Protein AF-A0A7Y0SIU8-F1 (afdb_monomer_lite)

Organism: Vibrio parahaemolyticus (NCBI:txid670)

Radius of gyration: 14.56 Å; chains: 1; bounding box: 32×33×35 Å

Secondary structure (DSSP, 8-state):
-HHHHT--GGG----SSHHHHHHHHHHHHHHHHTTT--EEEEETTS-HHHHHHHHHHHHTT-EEEEEPPPTTS---GGGG-

InterPro domains:
  IPR000192 Aminotransferase class V domain [PF00266] (1-80)
  IPR015421 Pyridoxal phosphate-dependent transferase, major domain [G3DSA:3.40.640.10] (1-81)
  IPR015424 Pyridoxal phosphate-dependent transferase [SSF53383] (1-81)

Sequence (81 aa):
IADLLNADPREIVFTSGATESDNLAIKGAAHFYSKKGKHVITCKTEHKAVLDPCRQLEREGFEVTYLEPESNGLIDLEKLK

Foldseek 3Di:
DCVVVVHDPVPDDDDPDDLVVLLCVVVVVQVVCVVVAQEEEEEPPDDCSNVVSLVVSVVVVGHYHYFYADPVRHGDVVVVD

Structure (mmCIF, N/CA/C/O backbone):
data_AF-A0A7Y0SIU8-F1
#
_entry.id   AF-A0A7Y0SIU8-F1
#
loop_
_atom_site.group_PDB
_atom_site.id
_atom_site.type_symbol
_atom_site.label_atom_id
_atom_site.label_alt_id
_atom_site.label_comp_id
_atom_site.label_asym_id
_atom_site.label_entity_id
_atom_site.label_seq_id
_atom_site.pdbx_PDB_ins_code
_atom_site.Cartn_x
_atom_site.Cartn_y
_atom_site.Cartn_z
_atom_site.occupancy
_atom_site.B_iso_or_equiv
_atom_site.auth_seq_id
_atom_site.auth_comp_id
_atom_site.auth_asym_id
_atom_site.auth_atom_id
_atom_site.pdbx_PDB_model_num
ATOM 1 N N . ILE A 1 1 ? 10.861 -7.065 -17.322 1.00 93.81 1 ILE A N 1
ATOM 2 C CA . ILE A 1 1 ? 10.033 -6.731 -16.132 1.00 93.81 1 ILE A CA 1
ATOM 3 C C . ILE A 1 1 ? 8.563 -6.746 -16.524 1.00 93.81 1 ILE A C 1
ATOM 5 O O . ILE A 1 1 ? 7.853 -7.585 -15.997 1.00 93.81 1 ILE A O 1
ATOM 9 N N . ALA A 1 2 ? 8.148 -5.923 -17.495 1.00 97.94 2 ALA A N 1
ATOM 10 C CA . ALA A 1 2 ? 6.778 -5.897 -18.022 1.00 97.94 2 ALA A CA 1
ATOM 11 C C . ALA A 1 2 ? 6.238 -7.288 -18.415 1.00 97.94 2 ALA A C 1
ATOM 13 O O . ALA A 1 2 ? 5.223 -7.715 -17.875 1.00 97.94 2 ALA A O 1
ATOM 14 N N . ASP A 1 3 ? 6.983 -8.046 -19.229 1.00 98.19 3 ASP A N 1
ATOM 15 C CA . ASP A 1 3 ? 6.561 -9.384 -19.683 1.00 98.19 3 ASP A CA 1
ATOM 16 C C . ASP A 1 3 ? 6.322 -10.384 -18.537 1.00 98.19 3 ASP A C 1
ATOM 18 O O . ASP A 1 3 ? 5.415 -11.205 -18.611 1.00 98.19 3 ASP A O 1
ATOM 22 N N . LEU A 1 4 ? 7.102 -10.304 -17.449 1.00 98.31 4 LEU A N 1
ATOM 23 C CA . LEU A 1 4 ? 6.945 -11.183 -16.279 1.00 98.31 4 LEU A CA 1
ATOM 24 C C . LEU A 1 4 ? 5.643 -10.894 -15.517 1.00 98.31 4 LEU A C 1
ATOM 26 O O . LEU A 1 4 ? 5.061 -11.799 -14.928 1.00 98.31 4 LEU A O 1
ATOM 30 N N . LEU A 1 5 ? 5.212 -9.632 -15.516 1.00 96.94 5 LEU A N 1
ATOM 31 C CA . LEU A 1 5 ? 4.014 -9.155 -14.826 1.00 96.94 5 LEU A CA 1
ATOM 32 C C . LEU A 1 5 ? 2.785 -9.107 -15.745 1.00 96.94 5 LEU A C 1
ATOM 34 O O . LEU A 1 5 ? 1.717 -8.710 -15.292 1.00 96.94 5 LEU A O 1
ATOM 38 N N . ASN A 1 6 ? 2.933 -9.496 -17.019 1.00 97.81 6 ASN A N 1
ATOM 39 C CA . ASN A 1 6 ? 1.911 -9.344 -18.054 1.00 97.81 6 ASN A CA 1
ATOM 40 C C . ASN A 1 6 ? 1.372 -7.897 -18.152 1.00 97.81 6 ASN A C 1
ATOM 42 O O . ASN A 1 6 ? 0.164 -7.679 -18.234 1.00 97.81 6 ASN A O 1
ATOM 46 N N . ALA A 1 7 ? 2.282 -6.919 -18.109 1.00 98.12 7 ALA A N 1
ATOM 47 C CA . ALA A 1 7 ? 1.988 -5.485 -18.180 1.00 98.12 7 ALA A CA 1
ATOM 48 C C . ALA A 1 7 ? 2.502 -4.865 -19.492 1.00 98.12 7 ALA A C 1
ATOM 50 O O . ALA A 1 7 ? 3.428 -5.390 -20.117 1.00 98.12 7 ALA A O 1
ATOM 51 N N . ASP A 1 8 ? 1.953 -3.718 -19.895 1.00 98.38 8 ASP A N 1
ATOM 52 C CA . ASP A 1 8 ? 2.514 -2.911 -20.981 1.00 98.38 8 ASP A CA 1
ATOM 53 C C . ASP A 1 8 ? 3.801 -2.213 -20.490 1.00 98.3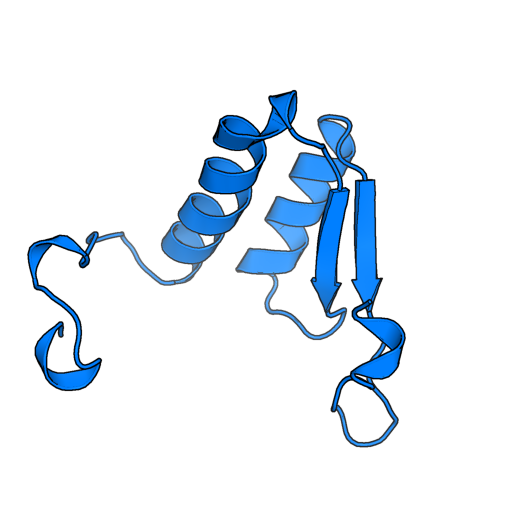8 8 ASP A C 1
ATOM 55 O O . ASP A 1 8 ? 3.824 -1.670 -19.384 1.00 98.38 8 ASP A O 1
ATOM 59 N N . PRO A 1 9 ? 4.894 -2.163 -21.278 1.00 98.12 9 PRO A N 1
ATOM 60 C CA . PRO A 1 9 ? 6.125 -1.483 -20.868 1.00 98.12 9 PRO A CA 1
ATOM 61 C C . PRO A 1 9 ? 5.937 -0.022 -20.436 1.00 98.12 9 PRO A C 1
ATOM 63 O O . PRO A 1 9 ? 6.726 0.477 -19.637 1.00 98.12 9 PRO A O 1
ATOM 66 N N . ARG A 1 10 ? 4.896 0.661 -20.931 1.00 98.25 10 ARG A N 1
ATOM 67 C CA . ARG A 1 10 ? 4.547 2.039 -20.548 1.00 98.25 10 ARG A CA 1
ATOM 68 C C . ARG A 1 10 ? 3.973 2.149 -19.133 1.00 98.25 10 ARG A C 1
ATOM 70 O O . ARG A 1 10 ? 3.943 3.249 -18.592 1.00 98.25 10 ARG A O 1
ATOM 77 N N . GLU A 1 11 ? 3.537 1.042 -18.537 1.00 97.75 11 GLU A N 1
ATOM 78 C CA . GLU A 1 11 ? 3.063 0.969 -17.148 1.00 97.75 11 GLU A CA 1
ATOM 79 C C . GLU A 1 11 ? 4.225 0.815 -16.150 1.00 97.75 11 GLU A C 1
ATOM 81 O O . GLU A 1 11 ? 4.036 0.983 -14.946 1.00 97.75 11 GLU A O 1
ATOM 86 N N . ILE A 1 12 ? 5.444 0.524 -16.628 1.00 98.00 12 ILE A N 1
ATOM 87 C CA . ILE A 1 12 ? 6.616 0.337 -15.769 1.00 98.00 12 ILE A CA 1
ATOM 88 C C . ILE A 1 12 ? 7.272 1.682 -15.459 1.00 98.00 12 ILE A C 1
ATOM 90 O O . ILE A 1 12 ? 7.991 2.259 -16.276 1.00 98.00 12 ILE A O 1
ATOM 94 N N . VAL A 1 13 ? 7.083 2.144 -14.225 1.00 98.31 13 VAL A N 1
ATOM 95 C CA . VAL A 1 13 ? 7.802 3.293 -13.668 1.00 98.31 13 VAL A CA 1
ATOM 96 C C . VAL A 1 13 ? 9.016 2.788 -12.891 1.00 98.31 13 VAL A C 1
ATOM 98 O O . VAL A 1 13 ? 8.877 2.087 -11.891 1.00 98.31 13 VAL A O 1
ATOM 101 N N . PHE A 1 14 ? 10.220 3.140 -13.345 1.00 98.44 14 PHE A N 1
ATOM 102 C CA . PHE A 1 14 ? 11.450 2.826 -12.619 1.00 98.44 14 PHE A CA 1
ATOM 103 C C . PHE A 1 14 ? 11.623 3.760 -11.414 1.00 98.44 14 PHE A C 1
ATOM 105 O O . PHE A 1 14 ? 11.604 4.980 -11.558 1.00 98.44 14 PHE A O 1
ATOM 112 N N . THR A 1 15 ? 11.842 3.171 -10.240 1.00 98.44 15 THR A N 1
ATOM 113 C CA . THR A 1 15 ? 12.139 3.859 -8.972 1.00 98.44 15 THR A CA 1
ATOM 114 C C . THR A 1 15 ? 13.423 3.289 -8.357 1.00 98.44 15 THR A C 1
ATOM 116 O O . THR A 1 15 ? 13.923 2.258 -8.806 1.00 98.44 15 THR A O 1
ATOM 119 N N . SER A 1 16 ? 13.943 3.896 -7.292 1.00 98.00 16 SER A N 1
ATOM 120 C CA . SER A 1 16 ? 15.123 3.419 -6.550 1.00 98.00 16 SER A CA 1
ATOM 121 C C . SER A 1 16 ? 14.907 2.100 -5.795 1.00 98.00 16 SER A C 1
ATOM 123 O O . SER A 1 16 ? 15.876 1.423 -5.457 1.00 98.00 16 SER A O 1
ATOM 125 N N . GLY A 1 17 ? 13.656 1.703 -5.549 1.00 97.69 17 GLY A N 1
ATOM 126 C CA . GLY A 1 17 ? 13.298 0.410 -4.964 1.00 97.69 17 GLY A CA 1
ATOM 127 C C . GLY A 1 17 ? 11.893 0.411 -4.365 1.00 97.69 17 GLY A C 1
ATOM 128 O O . GLY A 1 17 ? 11.202 1.427 -4.417 1.00 97.69 17 GLY A O 1
ATOM 129 N N . ALA A 1 18 ? 11.498 -0.710 -3.752 1.00 97.94 18 ALA A N 1
ATOM 130 C CA . ALA A 1 18 ? 10.138 -0.922 -3.242 1.00 97.94 18 ALA A CA 1
ATOM 131 C C . ALA A 1 18 ? 9.673 0.172 -2.264 1.00 97.94 18 ALA A C 1
ATOM 133 O O . ALA A 1 18 ? 8.547 0.643 -2.364 1.00 97.94 18 ALA A O 1
ATOM 134 N N . THR A 1 19 ? 10.555 0.661 -1.382 1.00 98.44 19 THR A N 1
ATOM 135 C CA . THR A 1 19 ? 10.215 1.747 -0.447 1.00 98.44 19 THR A CA 1
ATOM 136 C C . THR A 1 19 ? 9.767 3.026 -1.160 1.00 98.44 19 THR A C 1
ATOM 138 O O . THR A 1 19 ? 8.830 3.691 -0.710 1.00 98.44 19 THR A O 1
ATOM 141 N N . GLU A 1 20 ? 10.429 3.388 -2.262 1.00 98.69 20 GLU A N 1
ATOM 142 C CA . GLU A 1 20 ? 10.028 4.540 -3.070 1.00 98.69 20 GLU A CA 1
ATOM 143 C C . GLU A 1 20 ? 8.762 4.231 -3.874 1.00 98.69 20 GLU A C 1
ATOM 145 O O . GLU A 1 20 ? 7.872 5.077 -3.927 1.00 98.69 20 GLU A O 1
ATOM 150 N N . SER A 1 21 ? 8.646 3.022 -4.436 1.00 98.69 21 SER A N 1
ATOM 151 C CA . SER A 1 21 ? 7.456 2.594 -5.180 1.00 98.69 21 SER A CA 1
ATOM 152 C C . SER A 1 21 ? 6.184 2.671 -4.325 1.00 98.69 21 SER A C 1
ATOM 154 O O . SER A 1 21 ? 5.198 3.260 -4.766 1.00 98.69 21 SER A O 1
ATOM 156 N N . ASP A 1 22 ? 6.219 2.167 -3.086 1.00 98.75 22 ASP A N 1
ATOM 157 C 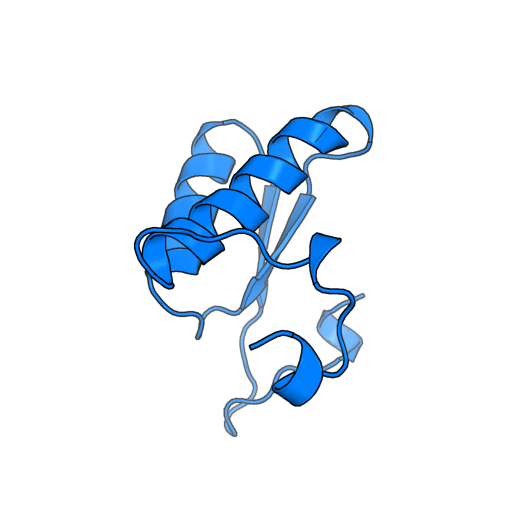CA . ASP A 1 22 ? 5.086 2.209 -2.149 1.00 98.75 22 ASP A CA 1
ATOM 158 C C . ASP A 1 22 ? 4.698 3.656 -1.813 1.00 98.75 22 ASP A C 1
ATOM 160 O O . ASP A 1 22 ? 3.523 4.029 -1.853 1.00 98.75 22 ASP A O 1
ATOM 164 N N . ASN A 1 23 ? 5.693 4.512 -1.541 1.00 98.56 23 ASN A N 1
ATOM 165 C CA . ASN A 1 23 ? 5.461 5.934 -1.278 1.00 98.56 23 ASN A CA 1
ATOM 166 C C . ASN A 1 23 ? 4.807 6.628 -2.474 1.00 98.56 23 ASN A C 1
ATOM 168 O O . ASN A 1 23 ? 3.846 7.378 -2.288 1.00 98.56 23 ASN A O 1
ATOM 172 N N . LEU A 1 24 ? 5.335 6.390 -3.677 1.00 98.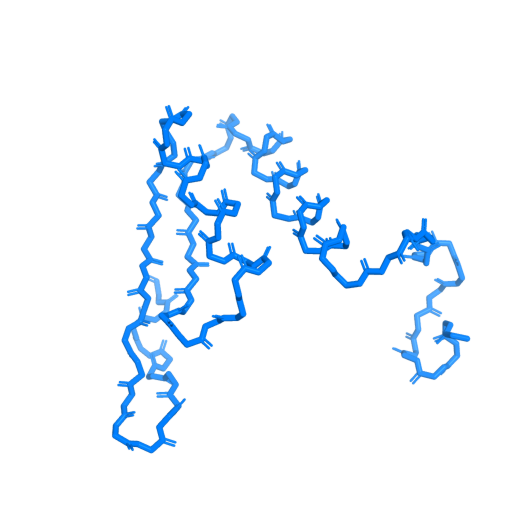56 24 LEU A N 1
ATOM 173 C CA . LEU A 1 24 ? 4.843 6.985 -4.912 1.00 98.56 24 LEU A CA 1
ATOM 174 C C . LEU A 1 24 ? 3.397 6.565 -5.181 1.00 98.56 24 LEU A C 1
ATOM 176 O O . LEU A 1 24 ? 2.560 7.425 -5.453 1.00 98.56 24 LEU A O 1
ATOM 180 N N . ALA A 1 25 ? 3.090 5.272 -5.059 1.00 98.69 25 ALA A N 1
ATOM 181 C CA . ALA A 1 25 ? 1.753 4.749 -5.307 1.00 98.69 25 ALA A CA 1
ATOM 182 C C . ALA A 1 25 ? 0.733 5.298 -4.297 1.00 98.69 25 ALA A C 1
ATOM 184 O O . ALA A 1 25 ? -0.288 5.860 -4.695 1.00 98.69 25 ALA A O 1
ATOM 185 N N . ILE A 1 26 ? 1.025 5.197 -2.996 1.00 98.62 26 ILE A N 1
ATOM 186 C CA . ILE A 1 26 ? 0.084 5.561 -1.928 1.00 98.62 26 ILE A CA 1
ATOM 187 C C . ILE A 1 26 ? -0.133 7.073 -1.882 1.00 98.62 26 ILE A C 1
ATOM 189 O O . ILE A 1 26 ? -1.266 7.540 -2.002 1.00 98.62 26 ILE A O 1
ATOM 193 N N . LYS A 1 27 ? 0.942 7.858 -1.729 1.00 98.56 27 LYS A N 1
ATOM 194 C CA . LYS A 1 27 ? 0.823 9.319 -1.612 1.00 98.56 27 LYS A CA 1
ATOM 195 C C . LYS A 1 27 ? 0.378 9.932 -2.933 1.00 98.56 27 LYS A C 1
ATOM 197 O O . LYS A 1 27 ? -0.516 10.771 -2.936 1.00 98.56 27 LYS A O 1
ATOM 202 N N . GLY A 1 28 ? 0.938 9.470 -4.053 1.00 98.44 28 GLY A N 1
ATOM 203 C CA . GLY A 1 28 ? 0.585 9.966 -5.381 1.00 98.44 28 GLY A CA 1
ATOM 204 C C . GLY A 1 28 ? -0.903 9.797 -5.681 1.00 98.44 28 GLY A C 1
ATOM 205 O O . GLY A 1 28 ? -1.568 10.772 -6.038 1.00 98.44 28 GLY A O 1
ATOM 206 N N . ALA A 1 29 ? -1.455 8.596 -5.470 1.00 98.50 29 ALA A N 1
ATOM 207 C CA . ALA A 1 29 ? -2.880 8.350 -5.679 1.00 98.50 29 ALA A CA 1
ATOM 208 C C . ALA A 1 29 ? -3.754 9.131 -4.685 1.00 98.50 29 ALA A C 1
ATOM 210 O O . ALA A 1 29 ? -4.714 9.784 -5.104 1.00 98.50 29 ALA A O 1
ATOM 211 N N . ALA A 1 30 ? -3.410 9.114 -3.391 1.00 98.31 30 ALA A N 1
ATOM 212 C CA . ALA A 1 30 ? -4.165 9.811 -2.353 1.00 98.31 30 ALA A CA 1
ATOM 213 C C . ALA A 1 30 ? -4.248 11.323 -2.621 1.00 98.31 30 ALA A C 1
ATOM 215 O O . ALA A 1 30 ? -5.329 11.912 -2.569 1.00 98.31 30 ALA A O 1
ATOM 216 N N . HIS A 1 31 ? -3.131 11.964 -2.976 1.00 98.44 31 HIS A N 1
ATOM 217 C CA . HIS A 1 31 ? -3.100 13.393 -3.292 1.00 98.44 31 HIS A CA 1
ATOM 218 C C . HIS A 1 31 ? -3.860 13.718 -4.574 1.0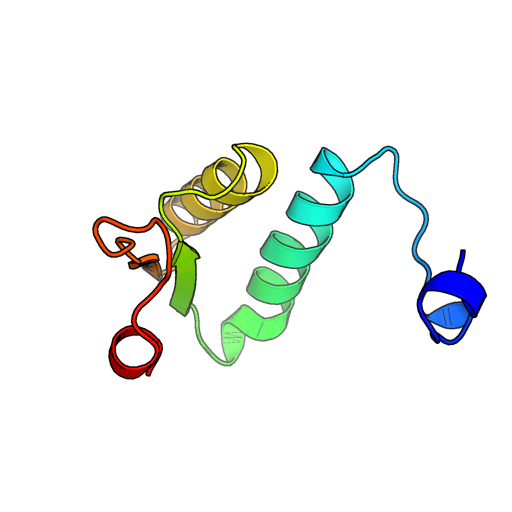0 98.44 31 HIS A C 1
ATOM 220 O O . HIS A 1 31 ? -4.667 14.654 -4.576 1.00 98.44 31 HIS A O 1
ATOM 226 N N . PHE A 1 32 ? -3.662 12.933 -5.638 1.00 98.50 32 PHE A N 1
ATOM 227 C CA . PHE A 1 32 ? -4.322 13.157 -6.925 1.00 98.50 32 PHE A CA 1
ATOM 228 C C . PHE A 1 32 ? -5.850 13.045 -6.817 1.00 98.50 32 PHE A C 1
ATOM 230 O O . PHE A 1 32 ? -6.579 13.888 -7.345 1.00 98.50 32 PHE A O 1
ATOM 237 N N . TYR A 1 33 ? -6.346 12.044 -6.085 1.00 98.25 33 TYR A N 1
ATOM 238 C CA . TYR A 1 33 ? -7.779 11.797 -5.914 1.00 98.25 33 TYR A CA 1
ATOM 239 C C . TYR A 1 33 ? -8.392 12.432 -4.661 1.00 98.25 33 TYR A C 1
ATOM 241 O O . TYR A 1 33 ? -9.584 12.249 -4.426 1.00 98.25 33 TYR A O 1
ATOM 249 N N . SER A 1 34 ? -7.648 13.255 -3.919 1.00 96.81 34 SER A N 1
ATOM 250 C CA . SER A 1 34 ? -8.096 13.888 -2.664 1.00 96.81 34 SER A CA 1
ATOM 251 C C . SER A 1 34 ? -9.423 14.658 -2.756 1.00 96.81 34 SER A C 1
ATOM 253 O O . SER A 1 34 ? -10.136 14.792 -1.763 1.00 96.81 34 SER A O 1
ATOM 255 N N . LYS A 1 35 ? -9.786 15.160 -3.946 1.00 97.06 35 LYS A N 1
ATOM 256 C CA . LYS A 1 35 ? -11.077 15.830 -4.201 1.00 97.06 35 LYS A CA 1
ATOM 257 C C . LYS A 1 35 ? -12.271 14.872 -4.272 1.00 97.06 35 LYS A C 1
ATOM 259 O O . LYS A 1 35 ? -13.401 15.321 -4.125 1.00 97.06 35 LYS A O 1
ATOM 264 N N . LYS A 1 36 ? -12.038 13.585 -4.545 1.00 97.19 36 LYS A N 1
ATOM 265 C CA . LYS A 1 36 ? -13.074 12.540 -4.600 1.00 97.19 36 LYS A CA 1
ATOM 266 C C . LYS A 1 36 ? -13.320 11.891 -3.238 1.00 97.19 36 LYS A C 1
ATOM 268 O O . LYS A 1 36 ? -14.374 11.309 -3.029 1.00 97.19 36 LYS A O 1
ATOM 273 N N . GLY A 1 37 ? -12.352 11.989 -2.335 1.00 96.62 37 GLY A N 1
ATOM 274 C CA . GLY A 1 37 ? -12.400 11.410 -1.003 1.00 96.62 37 GLY A CA 1
ATOM 275 C C . GLY A 1 37 ? -11.011 11.410 -0.380 1.00 96.62 37 GLY A C 1
ATOM 276 O O . GLY A 1 37 ? -10.005 11.528 -1.081 1.00 96.62 37 GLY A O 1
ATOM 277 N N . LYS A 1 38 ? -10.962 11.293 0.945 1.00 97.69 38 LYS A N 1
ATOM 278 C CA . LYS A 1 38 ? -9.714 11.243 1.716 1.00 97.69 38 LYS A CA 1
ATOM 279 C C . LYS A 1 38 ? -9.635 10.018 2.624 1.00 97.69 38 LYS A C 1
ATOM 281 O O . LYS A 1 38 ? -8.944 10.057 3.633 1.00 97.69 38 LYS A O 1
ATOM 286 N N . HIS A 1 39 ? -10.356 8.956 2.280 1.00 98.25 39 HIS A N 1
ATOM 287 C CA . HIS A 1 39 ? -10.332 7.702 3.020 1.00 98.25 39 HIS A CA 1
ATOM 288 C C . HIS A 1 39 ? -9.405 6.704 2.326 1.00 98.25 39 HIS A C 1
ATOM 290 O O . HIS A 1 39 ? -9.498 6.508 1.114 1.00 98.25 39 HIS A O 1
ATOM 296 N N . VAL A 1 40 ? -8.485 6.120 3.088 1.00 98.12 40 VAL A N 1
ATOM 297 C CA . VAL A 1 40 ? -7.524 5.111 2.636 1.00 98.12 40 VAL A CA 1
ATOM 298 C C . VAL A 1 40 ? -7.653 3.890 3.537 1.00 98.12 40 VAL A C 1
ATOM 300 O O . VAL A 1 40 ? -7.726 4.012 4.756 1.00 98.12 40 VAL A O 1
ATOM 303 N N . ILE A 1 41 ? -7.643 2.700 2.946 1.00 98.06 41 ILE A N 1
ATOM 304 C CA . ILE A 1 41 ? -7.681 1.436 3.682 1.00 98.06 41 ILE A CA 1
ATOM 305 C C . ILE A 1 41 ? -6.346 0.721 3.472 1.00 98.06 41 ILE A C 1
ATOM 307 O O . ILE A 1 41 ? -5.831 0.664 2.357 1.00 98.06 41 ILE A O 1
ATOM 311 N N . THR A 1 42 ? -5.771 0.196 4.550 1.00 98.06 42 THR A N 1
ATOM 312 C CA . THR A 1 42 ? -4.540 -0.606 4.544 1.00 98.06 42 THR A CA 1
ATOM 313 C C . THR A 1 42 ? -4.620 -1.706 5.610 1.00 98.06 42 THR A C 1
ATOM 315 O O . THR A 1 42 ? -5.581 -1.755 6.377 1.00 98.06 42 THR A O 1
ATOM 318 N N . CYS A 1 43 ? -3.628 -2.595 5.691 1.00 97.69 43 CYS A N 1
ATOM 319 C CA . CYS A 1 43 ? -3.580 -3.682 6.676 1.00 97.69 43 CYS A CA 1
ATOM 320 C C . CYS A 1 43 ? -2.521 -3.414 7.754 1.00 97.69 43 CYS A C 1
ATOM 322 O O . CYS A 1 43 ? -1.456 -2.864 7.481 1.00 97.69 43 CYS A O 1
ATOM 324 N N . LYS A 1 44 ? -2.757 -3.844 9.001 1.00 97.19 44 LYS A N 1
ATOM 325 C CA . LYS A 1 44 ? -1.773 -3.665 10.092 1.00 97.19 44 LYS A CA 1
ATOM 326 C C . LYS A 1 44 ? -0.466 -4.436 9.884 1.00 97.19 44 LYS A C 1
ATOM 328 O O . LYS A 1 44 ? 0.541 -4.094 10.500 1.00 97.19 44 LYS A O 1
ATOM 333 N N . THR A 1 45 ? -0.491 -5.471 9.052 1.00 97.44 45 THR A N 1
ATOM 334 C CA . THR A 1 45 ? 0.644 -6.357 8.756 1.00 97.44 45 THR A CA 1
ATOM 335 C C . THR A 1 45 ? 1.533 -5.866 7.617 1.00 97.44 45 THR A C 1
ATOM 337 O O . THR A 1 45 ? 2.512 -6.535 7.295 1.00 97.44 45 THR A O 1
ATOM 340 N N . GLU A 1 46 ? 1.215 -4.724 7.007 1.00 98.50 46 GLU A N 1
ATOM 341 C CA . GLU A 1 46 ? 1.996 -4.165 5.907 1.00 98.50 46 GLU A CA 1
ATOM 342 C C . GLU A 1 46 ? 3.431 -3.800 6.315 1.00 98.50 46 GLU A C 1
ATOM 344 O O . GLU A 1 46 ? 3.740 -3.497 7.476 1.00 98.50 46 GLU A O 1
ATOM 349 N N . HIS A 1 47 ? 4.328 -3.777 5.328 1.00 98.44 47 HIS A N 1
ATOM 350 C CA . HIS A 1 47 ? 5.691 -3.300 5.533 1.00 98.44 47 HIS A CA 1
ATOM 351 C C . HIS A 1 47 ? 5.701 -1.813 5.943 1.00 98.44 47 HIS A C 1
ATOM 353 O O . HIS A 1 47 ? 4.801 -1.036 5.614 1.00 98.44 47 HIS A O 1
ATOM 359 N N . LYS A 1 48 ? 6.757 -1.361 6.637 1.00 98.19 48 LYS A N 1
ATOM 360 C CA . LYS A 1 48 ? 6.878 0.045 7.077 1.00 98.19 48 LYS A CA 1
ATOM 361 C C . LYS A 1 48 ? 6.835 1.052 5.929 1.00 98.19 48 LYS A C 1
ATOM 363 O O . LYS A 1 48 ? 6.333 2.156 6.114 1.00 98.19 48 LYS A O 1
ATOM 368 N N . ALA A 1 49 ? 7.280 0.639 4.745 1.00 98.31 49 ALA A N 1
ATOM 369 C CA . ALA A 1 49 ? 7.185 1.428 3.520 1.00 98.31 49 ALA A CA 1
ATOM 370 C C . ALA A 1 49 ? 5.743 1.776 3.108 1.00 98.31 49 ALA A C 1
ATOM 372 O O . ALA A 1 49 ? 5.567 2.761 2.406 1.00 98.31 49 ALA A O 1
ATOM 373 N N . VAL A 1 50 ? 4.735 1.042 3.589 1.00 98.75 50 VAL A N 1
ATOM 374 C CA . VAL A 1 50 ? 3.304 1.335 3.402 1.00 98.75 50 VAL A CA 1
ATOM 375 C C . VAL A 1 50 ? 2.732 2.053 4.626 1.00 98.75 50 VAL A C 1
ATOM 377 O O . VAL A 1 50 ? 2.096 3.102 4.502 1.00 98.75 50 VAL A O 1
ATOM 380 N N . LEU A 1 51 ? 3.008 1.535 5.830 1.00 98.62 51 LEU A N 1
ATOM 381 C CA . LEU A 1 51 ? 2.440 2.068 7.075 1.00 98.62 51 LEU A CA 1
ATOM 382 C C . LEU A 1 51 ? 2.883 3.506 7.377 1.00 98.62 51 LEU A C 1
ATOM 384 O O . LEU A 1 51 ? 2.088 4.304 7.871 1.00 98.62 51 LEU A O 1
ATOM 388 N N . ASP A 1 52 ? 4.141 3.857 7.115 1.00 98.56 52 ASP A N 1
ATOM 389 C CA . ASP A 1 52 ? 4.648 5.191 7.443 1.00 98.56 52 ASP A CA 1
ATOM 390 C C . ASP A 1 52 ? 4.132 6.279 6.476 1.00 98.56 52 ASP A C 1
ATOM 392 O O . ASP A 1 52 ? 3.778 7.364 6.949 1.00 98.56 52 ASP A O 1
ATOM 396 N N . PRO A 1 53 ? 3.972 6.025 5.161 1.00 98.44 53 PRO A N 1
ATOM 397 C CA . PRO A 1 53 ? 3.198 6.897 4.276 1.00 98.44 53 PRO A CA 1
ATOM 398 C C . PRO A 1 53 ? 1.745 7.087 4.691 1.00 98.44 53 PRO A C 1
ATOM 400 O O . PRO A 1 53 ? 1.275 8.222 4.672 1.00 98.44 53 PRO A O 1
ATOM 403 N N . CYS A 1 54 ? 1.055 6.025 5.110 1.00 98.69 54 CYS A N 1
ATOM 404 C CA . CYS A 1 54 ? -0.306 6.123 5.633 1.00 98.69 54 CYS A CA 1
ATOM 405 C C . CYS A 1 54 ? -0.374 7.054 6.854 1.00 98.69 54 CYS A C 1
ATOM 407 O O . CYS A 1 54 ? -1.172 7.987 6.863 1.00 98.69 54 CYS A O 1
ATOM 409 N N . ARG A 1 55 ? 0.543 6.908 7.819 1.00 98.62 55 ARG A N 1
ATOM 410 C CA . ARG A 1 55 ? 0.651 7.826 8.971 1.00 98.62 55 ARG A CA 1
ATOM 411 C C . ARG A 1 55 ? 0.942 9.267 8.579 1.00 98.62 55 ARG A C 1
ATOM 413 O O . ARG A 1 55 ? 0.494 10.200 9.243 1.00 98.62 55 ARG A O 1
ATOM 420 N N . GLN A 1 56 ? 1.735 9.464 7.531 1.00 98.62 56 GLN A N 1
ATOM 421 C CA . GLN A 1 56 ? 1.990 10.795 6.998 1.00 98.62 56 GLN A CA 1
ATOM 422 C C . GLN A 1 56 ? 0.714 11.388 6.381 1.00 98.62 56 GLN A C 1
ATOM 424 O O . GLN A 1 56 ? 0.406 12.543 6.654 1.00 98.62 56 GLN A O 1
ATOM 429 N N . LEU A 1 57 ? -0.067 10.598 5.639 1.00 98.62 57 LEU A N 1
ATOM 430 C CA . LEU A 1 57 ? -1.360 11.028 5.100 1.00 98.62 57 LEU A CA 1
ATOM 431 C C . LEU A 1 57 ? -2.373 11.354 6.210 1.00 98.62 57 LEU A C 1
ATOM 433 O O . LEU A 1 57 ? -3.091 12.344 6.094 1.00 98.62 57 LEU A O 1
ATOM 437 N N . GLU A 1 58 ? -2.390 10.606 7.319 1.00 98.50 58 GLU A N 1
ATOM 438 C CA . GLU A 1 58 ? -3.220 10.942 8.491 1.00 98.50 58 GLU A CA 1
ATOM 439 C C . GLU A 1 58 ? -2.912 12.353 9.015 1.00 98.50 58 GLU A C 1
ATOM 441 O O . GLU A 1 58 ? -3.819 13.147 9.267 1.00 98.50 58 GLU A O 1
ATOM 446 N N . ARG A 1 59 ? -1.624 12.722 9.099 1.00 98.44 59 ARG A N 1
ATOM 447 C CA . ARG A 1 59 ? -1.193 14.080 9.497 1.00 98.44 59 ARG A CA 1
ATOM 448 C C . ARG A 1 59 ? -1.605 15.160 8.496 1.00 98.44 59 ARG A C 1
ATOM 450 O O . ARG A 1 59 ? -1.708 16.325 8.866 1.00 98.44 59 ARG A O 1
ATOM 457 N N . GLU A 1 60 ? -1.839 14.782 7.246 1.00 97.88 60 GLU A N 1
ATOM 458 C CA . GLU A 1 60 ? -2.312 15.657 6.168 1.00 97.88 60 GLU A CA 1
ATOM 459 C C . GLU A 1 60 ? -3.853 15.713 6.082 1.00 97.88 60 GLU A C 1
ATOM 461 O O . GLU A 1 60 ? -4.419 16.367 5.199 1.00 97.88 60 GLU A O 1
ATOM 466 N N . GLY A 1 61 ? -4.548 15.060 7.021 1.00 98.06 61 GLY A N 1
ATOM 467 C CA . GLY A 1 61 ? -6.003 15.080 7.140 1.00 98.06 61 GLY A CA 1
ATOM 468 C C . GLY A 1 61 ? -6.716 14.037 6.281 1.00 98.06 61 GLY A C 1
ATOM 469 O O . GLY A 1 61 ? -7.870 14.257 5.907 1.00 98.06 61 GLY A O 1
ATOM 470 N N . PHE A 1 62 ? -6.037 12.944 5.927 1.00 98.62 62 PHE A N 1
ATOM 471 C CA . PHE A 1 62 ? -6.689 11.737 5.424 1.00 98.62 62 PHE A CA 1
ATOM 472 C C . PHE A 1 62 ? -7.181 10.871 6.585 1.00 98.62 62 PHE A C 1
ATOM 474 O O . PHE A 1 62 ? -6.566 10.817 7.646 1.00 98.62 62 PHE A O 1
ATOM 481 N N . GLU A 1 63 ? -8.287 10.175 6.368 1.00 98.50 63 GLU A N 1
ATOM 482 C CA . GLU A 1 63 ? -8.751 9.105 7.240 1.00 98.50 63 GLU A CA 1
ATOM 483 C C . GLU A 1 63 ? -8.108 7.797 6.776 1.00 98.50 63 GLU A C 1
ATOM 485 O O . GLU A 1 63 ? -8.222 7.441 5.601 1.00 98.50 63 GLU A O 1
ATOM 490 N N . VAL A 1 64 ? -7.433 7.080 7.677 1.00 98.38 64 VAL A N 1
ATOM 491 C CA . VAL A 1 64 ? -6.827 5.786 7.352 1.00 98.38 64 VAL A CA 1
ATOM 492 C C . VAL A 1 64 ? -7.404 4.685 8.232 1.00 98.38 64 VAL A C 1
ATOM 494 O O . VAL A 1 64 ? -7.301 4.724 9.456 1.00 98.38 64 VAL A O 1
ATOM 497 N N . THR A 1 65 ? -7.972 3.662 7.601 1.00 98.25 65 THR A N 1
ATOM 498 C CA . THR A 1 65 ? -8.400 2.434 8.274 1.00 98.25 65 THR A CA 1
ATOM 499 C C . THR A 1 65 ? -7.304 1.381 8.168 1.00 98.25 65 THR A C 1
ATOM 501 O O . THR A 1 65 ? -6.884 1.022 7.071 1.00 98.25 65 THR A O 1
ATOM 504 N N . TYR A 1 66 ? -6.868 0.855 9.314 1.00 97.75 66 TYR A N 1
ATOM 505 C CA . TYR A 1 66 ? -5.892 -0.232 9.398 1.00 97.75 66 TYR A CA 1
ATOM 506 C C . TYR A 1 66 ? -6.591 -1.542 9.775 1.00 97.75 66 TYR A C 1
ATOM 508 O O . TYR A 1 66 ? -6.901 -1.766 10.948 1.00 97.75 66 TYR A O 1
ATOM 516 N N . LEU A 1 67 ? -6.820 -2.409 8.791 1.00 97.44 67 LEU A N 1
ATOM 517 C CA . LEU A 1 67 ? -7.485 -3.695 8.972 1.00 97.44 67 LEU A CA 1
ATOM 518 C C . LEU A 1 67 ? -6.640 -4.646 9.827 1.00 97.44 67 LEU A C 1
ATOM 520 O O . LEU A 1 67 ? -5.431 -4.803 9.620 1.00 97.44 67 LEU A O 1
ATOM 524 N N . GLU A 1 68 ? -7.295 -5.278 10.798 1.00 96.44 68 GLU A N 1
ATOM 525 C CA . GLU A 1 68 ? -6.720 -6.360 11.593 1.00 96.44 68 GLU A CA 1
ATOM 526 C C . GLU A 1 68 ? -6.877 -7.693 10.856 1.00 96.44 68 GLU A C 1
ATOM 528 O O . GLU A 1 68 ? -7.991 -8.012 10.426 1.00 96.44 68 GLU A O 1
ATOM 533 N N . PRO A 1 69 ? -5.796 -8.479 10.718 1.00 96.31 69 PRO A N 1
ATOM 534 C CA . PRO A 1 69 ? -5.905 -9.831 10.202 1.00 96.31 69 PRO A CA 1
ATOM 535 C C . PRO A 1 69 ? -6.561 -10.760 11.222 1.00 96.31 69 PRO A C 1
ATOM 537 O O . PRO A 1 69 ? -6.502 -10.545 12.434 1.00 96.31 69 PRO A O 1
ATOM 540 N N . GLU A 1 70 ? -7.127 -11.842 10.710 1.00 96.50 70 GLU A N 1
ATOM 541 C CA . GLU A 1 70 ? -7.505 -13.004 11.496 1.00 96.50 70 GLU A CA 1
ATOM 542 C C . GLU A 1 70 ? -6.257 -13.705 12.059 1.00 96.50 70 GLU A C 1
ATOM 544 O O . GLU A 1 70 ? -5.115 -13.433 11.676 1.00 96.50 70 GLU A O 1
ATOM 549 N N . SER A 1 71 ? -6.459 -14.664 12.961 1.00 96.38 71 SER A N 1
ATOM 550 C CA . SER A 1 71 ? -5.364 -15.398 13.618 1.00 96.38 71 SER A CA 1
ATOM 551 C C . SER A 1 71 ? -4.441 -16.160 12.654 1.00 96.38 71 SER A C 1
ATOM 553 O O . SER A 1 71 ? -3.313 -16.489 13.015 1.00 96.38 71 SER A O 1
ATOM 555 N N . ASN A 1 72 ? -4.895 -16.422 11.426 1.00 96.19 72 ASN A N 1
ATOM 556 C CA . ASN A 1 72 ? -4.117 -17.045 10.354 1.00 96.19 72 ASN A CA 1
ATOM 557 C C . ASN A 1 72 ? -3.335 -16.037 9.485 1.00 96.19 72 ASN A C 1
ATOM 559 O O . ASN A 1 72 ? -2.686 -16.446 8.524 1.00 96.19 72 ASN A O 1
ATOM 563 N N . GLY A 1 73 ? -3.405 -14.740 9.794 1.00 94.31 73 GLY A N 1
ATOM 564 C CA . GLY A 1 73 ? -2.746 -13.672 9.04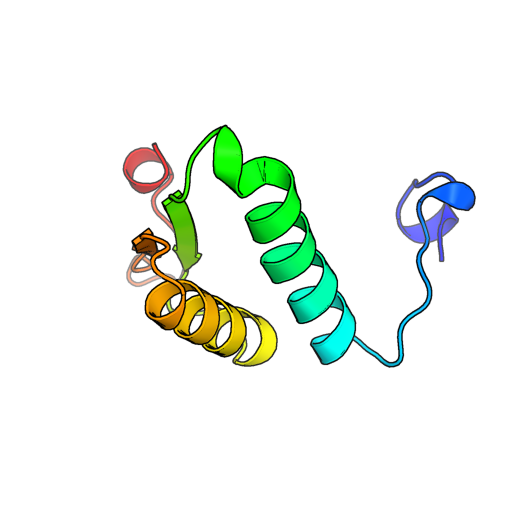3 1.00 94.31 73 GLY A CA 1
ATOM 565 C C . GLY A 1 73 ? -3.511 -13.178 7.810 1.00 94.31 73 GLY A C 1
ATOM 566 O O . GLY A 1 73 ? -3.014 -12.285 7.130 1.00 94.31 73 GLY A O 1
ATOM 567 N N . LEU A 1 74 ? -4.697 -13.721 7.510 1.00 96.19 74 LEU A N 1
ATOM 568 C CA . LEU A 1 74 ? -5.527 -13.296 6.378 1.00 96.19 74 LEU A CA 1
ATOM 569 C C . LEU A 1 74 ? -6.531 -12.217 6.795 1.00 96.19 74 LEU A C 1
ATOM 571 O O . LEU A 1 74 ? -6.989 -12.187 7.933 1.00 96.19 74 LEU A O 1
ATOM 575 N N . ILE A 1 75 ? -6.903 -11.345 5.858 1.00 95.69 75 ILE A N 1
ATOM 576 C CA . ILE A 1 75 ? -7.966 -10.355 6.059 1.00 95.69 75 ILE A CA 1
ATOM 577 C C . ILE A 1 75 ? -9.323 -10.992 5.756 1.00 95.69 75 ILE A C 1
ATOM 579 O O . ILE A 1 75 ? -9.500 -11.626 4.715 1.00 95.69 75 ILE A O 1
ATOM 583 N N . ASP A 1 76 ? -10.294 -10.775 6.639 1.00 93.81 76 ASP A N 1
ATOM 584 C CA . ASP A 1 76 ? -11.700 -11.032 6.340 1.00 93.81 76 ASP A CA 1
ATOM 585 C C . ASP A 1 76 ? -12.212 -10.003 5.318 1.00 93.81 76 ASP A C 1
ATOM 587 O O . ASP A 1 76 ? -12.270 -8.804 5.598 1.00 93.81 76 ASP A O 1
ATOM 591 N N . LEU A 1 77 ? -12.584 -10.475 4.125 1.00 94.25 77 LEU A N 1
ATOM 592 C CA . LEU A 1 7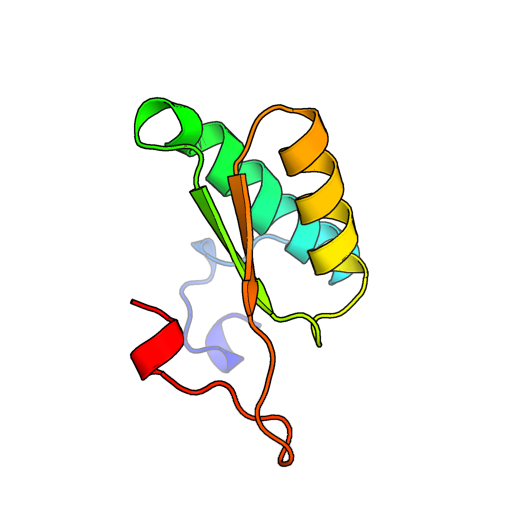7 ? -13.043 -9.629 3.021 1.00 94.25 77 LEU A CA 1
ATOM 593 C C . LEU A 1 77 ? -14.338 -8.878 3.345 1.00 94.25 77 LEU A C 1
ATOM 595 O O . LEU A 1 77 ? -14.591 -7.825 2.761 1.00 94.25 77 LEU A O 1
ATOM 599 N N . GLU A 1 78 ? -15.138 -9.362 4.295 1.00 93.81 78 GLU A N 1
ATOM 600 C CA . GLU A 1 78 ? -16.331 -8.645 4.745 1.00 93.81 78 GLU A CA 1
ATOM 601 C C . GLU A 1 78 ? -15.977 -7.350 5.494 1.00 93.81 78 GLU A C 1
ATOM 603 O O . GLU A 1 78 ? -16.774 -6.412 5.496 1.00 93.81 78 GLU A O 1
ATOM 608 N N . LYS A 1 79 ? -14.763 -7.255 6.058 1.00 89.88 79 LYS A N 1
ATOM 609 C CA . LYS A 1 79 ? -14.237 -6.045 6.715 1.00 89.88 79 LYS A CA 1
ATOM 610 C C . LYS A 1 79 ? -13.629 -5.030 5.740 1.00 89.88 79 LYS A C 1
ATOM 612 O O . LYS A 1 79 ? -13.314 -3.923 6.161 1.00 89.88 79 LYS A O 1
ATOM 617 N N . LEU A 1 80 ? -13.436 -5.397 4.470 1.00 90.50 80 LEU A N 1
ATOM 618 C CA . LEU A 1 80 ? -12.842 -4.539 3.431 1.00 90.50 80 LEU A CA 1
ATOM 619 C C . LEU A 1 80 ? -13.886 -3.668 2.690 1.00 90.50 80 LEU A C 1
ATOM 621 O O . LEU A 1 80 ? -13.536 -2.965 1.746 1.00 90.50 80 LEU A O 1
ATOM 625 N N . LYS A 1 81 ? -15.161 -3.735 3.080 1.00 69.31 81 LYS A N 1
ATOM 626 C CA . LYS A 1 81 ? -16.278 -3.067 2.391 1.00 69.31 81 LYS A CA 1
ATOM 627 C C . LYS A 1 81 ? -16.331 -1.556 2.591 1.00 69.31 81 LYS A C 1
ATOM 629 O O . LYS A 1 81 ? -16.024 -1.092 3.710 1.00 69.31 81 LYS A O 1
#

pLDDT: mean 97.19, std 3.54, range [69.31, 98.75]